Protein AF-A0A1K1M4C4-F1 (afdb_monomer_lite)

Foldseek 3Di:
DVVVVVVVVVVVVVVVVVVVVVVVVVVVVVVVVVVVVVVVVVVVVVVCCCVVPVDQDWFWKAFPPPRDIDIDGPVVVVVCCVVPVPGIDTDD

Organism: NCBI:txid1004

pLDDT: mean 77.26, std 9.66, range [51.75, 93.69]

Sequence (92 aa):
MENLVSPVLVLIIFVTLLIVFRRVSWWYWGLDQFIRTQKKQELLLEQLVIDKIGKVPTIKVKEVATGEVVEISIDGWVDLQIQYPKKFTRVY

Radius of gyration: 27.89 Å; chains: 1; bounding box: 61×21×77 Å

Structure (mmCIF, N/CA/C/O backbone):
data_AF-A0A1K1M4C4-F1
#
_entry.id   AF-A0A1K1M4C4-F1
#
loop_
_atom_site.group_PDB
_atom_site.id
_atom_site.type_symbol
_atom_site.label_atom_id
_atom_site.label_alt_id
_atom_site.label_comp_id
_atom_site.label_asym_id
_atom_site.label_entity_id
_atom_site.label_seq_id
_atom_site.pdbx_PDB_ins_code
_atom_site.Cartn_x
_atom_site.Cartn_y
_atom_site.Cartn_z
_atom_site.occupancy
_atom_site.B_iso_or_equiv
_atom_site.auth_seq_id
_atom_site.auth_comp_id
_atom_site.auth_asym_id
_atom_site.auth_atom_id
_atom_site.pdbx_PDB_model_num
ATOM 1 N N . MET A 1 1 ? 38.255 7.403 -41.046 1.00 51.75 1 MET A N 1
ATOM 2 C CA . MET A 1 1 ? 37.430 6.594 -40.117 1.00 51.75 1 MET A CA 1
ATOM 3 C C . MET A 1 1 ? 36.988 7.3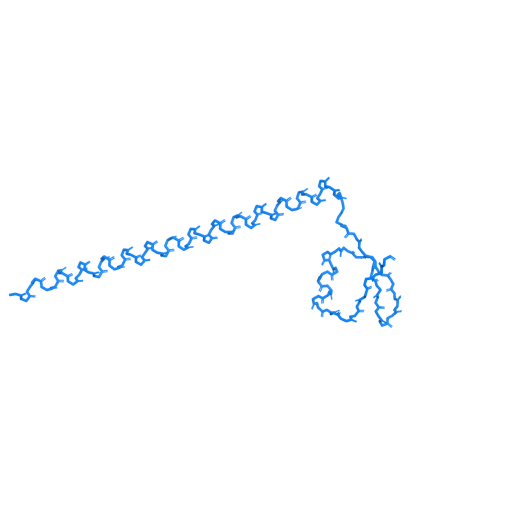64 -38.869 1.00 51.75 1 MET A C 1
ATOM 5 O O . MET A 1 1 ? 36.033 6.935 -38.242 1.00 51.75 1 MET A O 1
ATOM 9 N N . GLU A 1 2 ? 37.588 8.511 -38.535 1.00 57.53 2 GLU A N 1
ATOM 10 C CA . GLU A 1 2 ? 37.281 9.270 -37.305 1.00 57.53 2 GLU A CA 1
ATOM 11 C C . GLU A 1 2 ? 35.884 9.929 -37.299 1.00 57.53 2 GLU A C 1
ATOM 13 O O . GLU A 1 2 ? 35.238 10.000 -36.258 1.00 57.53 2 GLU A O 1
ATOM 18 N N . ASN A 1 3 ? 35.341 10.292 -38.467 1.00 62.38 3 ASN A N 1
ATOM 19 C CA . ASN A 1 3 ? 34.035 10.969 -38.563 1.00 62.38 3 ASN A CA 1
ATOM 20 C C . ASN A 1 3 ? 32.814 10.039 -38.418 1.00 62.38 3 ASN A C 1
ATOM 22 O O . ASN A 1 3 ? 31.710 10.521 -38.183 1.00 62.38 3 ASN A O 1
ATOM 26 N N . LEU A 1 4 ? 32.989 8.717 -38.551 1.00 59.72 4 LEU A N 1
ATOM 27 C CA . LEU A 1 4 ? 31.909 7.728 -38.386 1.00 59.72 4 LEU A CA 1
ATOM 28 C C . LEU A 1 4 ? 31.695 7.332 -36.919 1.00 59.72 4 LEU A C 1
ATOM 30 O O . LEU A 1 4 ? 30.615 6.878 -36.557 1.00 59.72 4 LEU A O 1
ATOM 34 N N . VAL A 1 5 ? 32.699 7.538 -36.064 1.00 64.81 5 VAL A N 1
ATOM 35 C CA . VAL A 1 5 ? 32.640 7.177 -34.640 1.00 64.81 5 VAL A CA 1
ATOM 36 C C . VAL A 1 5 ? 31.687 8.104 -33.876 1.00 64.81 5 VAL A C 1
ATOM 38 O O . VAL A 1 5 ? 30.945 7.648 -33.010 1.00 64.81 5 VAL A O 1
ATOM 41 N N . SER A 1 6 ? 31.640 9.385 -34.253 1.00 73.31 6 SER A N 1
ATOM 42 C CA . SER A 1 6 ? 30.783 10.403 -33.629 1.00 73.31 6 SER A CA 1
ATOM 43 C C . SER A 1 6 ? 29.269 10.119 -33.758 1.00 73.31 6 SER A C 1
ATOM 45 O O . SER A 1 6 ? 28.595 10.035 -32.729 1.00 73.31 6 SER A O 1
ATOM 47 N N . PRO A 1 7 ? 28.697 9.869 -34.957 1.00 81.50 7 PRO A N 1
ATOM 48 C CA . PRO A 1 7 ? 27.267 9.572 -35.087 1.00 81.50 7 PRO A CA 1
ATOM 49 C C . PRO A 1 7 ? 26.863 8.226 -34.464 1.00 81.50 7 PRO A C 1
ATOM 51 O O . PRO A 1 7 ? 25.754 8.105 -33.948 1.00 81.50 7 PRO A O 1
ATOM 54 N N . VAL A 1 8 ? 27.752 7.226 -34.461 1.00 85.50 8 VAL A N 1
ATOM 55 C CA . VAL A 1 8 ? 27.484 5.918 -33.835 1.00 85.50 8 VAL A CA 1
ATOM 56 C C . VAL A 1 8 ? 27.379 6.050 -32.314 1.00 85.50 8 VAL A C 1
ATOM 58 O O . VAL A 1 8 ? 26.461 5.495 -31.712 1.00 85.50 8 VAL A O 1
ATOM 61 N N . LEU A 1 9 ? 28.258 6.837 -31.690 1.00 87.06 9 LEU A N 1
ATOM 62 C CA . LEU A 1 9 ? 28.195 7.135 -30.255 1.00 87.06 9 LEU A CA 1
ATOM 63 C C . LEU A 1 9 ? 26.901 7.861 -29.876 1.00 87.06 9 LEU A C 1
ATOM 65 O O . LEU A 1 9 ? 26.243 7.482 -28.907 1.00 87.06 9 LEU A O 1
ATOM 69 N N . VAL A 1 10 ? 26.499 8.855 -30.670 1.00 87.19 10 VAL A N 1
ATOM 70 C CA . VAL A 1 10 ? 25.236 9.581 -30.467 1.00 87.19 10 VAL A CA 1
ATOM 71 C C . VAL A 1 10 ? 24.038 8.634 -30.566 1.00 87.19 10 VAL A C 1
ATOM 73 O O . VAL A 1 10 ? 23.142 8.693 -29.724 1.00 87.19 10 VAL A O 1
ATOM 76 N N . LEU A 1 11 ? 24.042 7.714 -31.536 1.00 91.06 11 LEU A N 1
ATOM 77 C CA . LEU A 1 11 ? 22.984 6.716 -31.693 1.00 91.06 11 LEU A CA 1
ATOM 78 C C . LEU A 1 11 ? 22.890 5.788 -30.471 1.00 91.06 11 LEU A C 1
ATOM 80 O O . LEU A 1 11 ? 21.795 5.534 -29.973 1.00 91.06 11 LEU A O 1
ATOM 84 N N . ILE A 1 12 ? 24.026 5.319 -29.950 1.00 91.44 12 ILE A N 1
ATOM 85 C CA . ILE A 1 12 ? 24.075 4.447 -28.767 1.00 91.44 12 ILE A CA 1
ATOM 86 C C . ILE A 1 12 ? 23.527 5.169 -27.532 1.00 91.44 12 ILE A C 1
ATOM 88 O O . ILE A 1 12 ? 22.721 4.601 -26.791 1.00 91.44 12 ILE A O 1
ATOM 92 N N . ILE A 1 13 ? 23.917 6.429 -27.322 1.00 91.38 13 ILE A N 1
ATOM 93 C CA . ILE A 1 13 ? 23.410 7.247 -26.211 1.00 91.38 13 ILE A CA 1
ATOM 94 C C . ILE A 1 13 ? 21.896 7.434 -26.347 1.00 91.38 13 ILE A C 1
ATOM 96 O O . ILE A 1 13 ? 21.163 7.248 -25.376 1.00 91.38 13 ILE A O 1
ATOM 100 N N . PHE A 1 14 ? 21.412 7.730 -27.553 1.00 93.06 14 PHE A N 1
ATOM 101 C CA . PHE A 1 14 ? 19.989 7.915 -27.814 1.00 93.06 14 PHE A CA 1
ATOM 102 C C . PHE A 1 14 ? 19.174 6.641 -27.548 1.00 93.06 14 PHE A C 1
ATOM 104 O O . PHE A 1 14 ? 18.165 6.685 -26.846 1.00 93.06 14 PHE A O 1
ATOM 111 N N . VAL A 1 15 ? 19.640 5.484 -28.029 1.00 93.69 15 VAL A N 1
ATOM 112 C CA . VAL A 1 15 ? 19.001 4.183 -27.761 1.00 93.69 15 VAL A CA 1
ATOM 113 C C . VAL A 1 15 ? 18.995 3.879 -26.263 1.00 93.69 15 VAL A C 1
ATOM 115 O O . VAL A 1 15 ? 17.978 3.444 -25.723 1.00 93.69 15 VAL A O 1
ATOM 118 N N . THR A 1 16 ? 20.097 4.162 -25.570 1.00 92.94 16 THR A N 1
ATOM 119 C CA . THR A 1 16 ? 20.195 3.966 -24.118 1.00 92.94 16 THR A CA 1
ATOM 120 C C . THR A 1 16 ? 19.178 4.837 -23.379 1.00 92.94 16 THR A C 1
ATOM 122 O O . THR A 1 16 ? 18.452 4.334 -22.520 1.00 92.94 16 THR A O 1
ATOM 125 N N . LEU A 1 17 ? 19.048 6.113 -23.752 1.00 93.50 17 LEU A N 1
ATOM 126 C CA . LEU A 1 17 ? 18.056 7.022 -23.171 1.00 93.50 17 LEU A CA 1
ATOM 127 C C . LEU A 1 17 ? 16.621 6.536 -23.401 1.00 93.50 17 LEU A C 1
ATOM 129 O O . LEU A 1 17 ? 15.819 6.568 -22.469 1.00 93.50 17 LEU A O 1
ATOM 133 N N . LEU A 1 18 ? 16.301 6.021 -24.593 1.00 93.50 18 LEU A N 1
ATOM 134 C CA . LEU A 1 18 ? 14.979 5.455 -24.879 1.00 93.50 18 LEU A CA 1
ATOM 135 C C . LEU A 1 18 ? 14.660 4.244 -23.992 1.00 93.50 18 LEU A C 1
ATOM 137 O O . LEU A 1 18 ? 13.535 4.118 -23.501 1.00 93.50 18 LEU A O 1
ATOM 141 N N . ILE A 1 19 ? 15.638 3.368 -23.747 1.00 93.44 19 ILE A N 1
ATOM 142 C CA . ILE A 1 19 ? 15.465 2.199 -22.872 1.00 93.44 19 ILE A CA 1
ATOM 143 C C . ILE A 1 19 ? 15.231 2.639 -21.424 1.00 93.44 19 ILE A C 1
ATOM 145 O O . ILE A 1 19 ? 14.312 2.132 -20.772 1.00 93.44 19 ILE A O 1
ATOM 149 N N . VAL A 1 20 ? 16.022 3.594 -20.922 1.00 93.31 20 VAL A N 1
ATOM 150 C CA . VAL A 1 20 ? 15.847 4.125 -19.561 1.00 93.31 20 VAL A CA 1
ATOM 151 C C . VAL A 1 20 ? 14.477 4.780 -19.423 1.00 93.31 20 VAL A C 1
ATOM 153 O O . VAL A 1 20 ? 13.740 4.449 -18.493 1.00 93.31 20 VAL A O 1
ATOM 156 N N . PHE A 1 21 ? 14.093 5.637 -20.371 1.00 92.88 21 PHE A N 1
ATOM 157 C CA . PHE A 1 21 ? 12.801 6.316 -20.351 1.00 92.88 21 PHE A CA 1
ATOM 158 C C . PHE A 1 21 ? 11.641 5.317 -20.329 1.00 92.88 21 PHE A C 1
ATOM 160 O O . PHE A 1 21 ? 10.771 5.397 -19.463 1.00 92.88 21 PHE A O 1
ATOM 167 N N . ARG A 1 22 ? 11.682 4.296 -21.195 1.00 90.06 22 ARG A N 1
ATOM 168 C CA . ARG A 1 22 ? 10.680 3.223 -21.219 1.00 90.06 22 ARG A CA 1
ATOM 169 C C . ARG A 1 22 ? 10.562 2.518 -19.867 1.00 90.06 22 ARG A C 1
ATOM 171 O O . ARG A 1 22 ? 9.449 2.255 -19.411 1.00 90.06 22 ARG A O 1
ATOM 178 N N . ARG A 1 23 ? 11.689 2.207 -19.221 1.00 89.88 23 ARG A N 1
ATOM 179 C CA . ARG A 1 23 ? 11.705 1.500 -17.933 1.00 89.88 23 ARG A CA 1
ATOM 180 C C . ARG A 1 23 ? 11.117 2.351 -16.809 1.00 89.88 23 ARG A C 1
ATOM 182 O O . ARG A 1 23 ? 10.344 1.830 -16.008 1.00 89.88 23 ARG A O 1
ATOM 189 N N . VAL A 1 24 ? 11.441 3.644 -16.784 1.00 90.00 24 VAL A N 1
ATOM 190 C CA . VAL A 1 24 ? 10.884 4.604 -15.819 1.00 90.00 24 VAL A CA 1
ATOM 191 C C . VAL A 1 24 ? 9.379 4.758 -16.022 1.00 90.00 24 VAL A C 1
ATOM 193 O O . VAL A 1 24 ? 8.629 4.691 -15.051 1.00 90.00 24 VAL A O 1
ATOM 196 N N . SER A 1 25 ? 8.913 4.879 -17.268 1.00 87.06 25 SER A N 1
ATOM 197 C CA . SER A 1 25 ? 7.479 4.930 -17.558 1.00 87.06 25 SER A CA 1
ATOM 198 C C . SER A 1 25 ? 6.763 3.666 -17.080 1.00 87.06 25 SER A C 1
ATOM 200 O O . SER A 1 25 ? 5.742 3.767 -16.416 1.00 87.06 25 SER A O 1
ATOM 202 N N . TRP A 1 26 ? 7.300 2.471 -17.327 1.00 88.75 26 TRP A N 1
ATOM 203 C CA . TRP A 1 26 ? 6.690 1.236 -16.816 1.00 88.75 26 TRP A CA 1
ATOM 204 C C . TRP A 1 26 ? 6.609 1.179 -15.293 1.00 88.75 26 TRP A C 1
ATOM 206 O O . TRP A 1 26 ? 5.577 0.783 -14.755 1.00 88.75 26 TRP A O 1
ATOM 216 N N . TRP A 1 27 ? 7.661 1.609 -14.600 1.00 87.62 27 TRP A N 1
ATOM 217 C CA . TRP A 1 27 ? 7.647 1.709 -13.142 1.00 87.62 27 TRP A CA 1
ATOM 218 C C . TRP A 1 27 ? 6.576 2.677 -12.639 1.00 87.62 27 TRP A C 1
ATOM 220 O O . TRP A 1 27 ? 5.818 2.337 -11.733 1.00 87.62 27 TRP A O 1
ATOM 230 N N . TYR A 1 28 ? 6.475 3.852 -13.261 1.00 87.81 28 TYR A N 1
ATOM 231 C CA . TYR A 1 28 ? 5.465 4.848 -12.919 1.00 87.81 28 TYR A CA 1
ATOM 232 C C . TYR A 1 28 ? 4.041 4.307 -13.105 1.00 87.81 28 TYR A C 1
ATOM 234 O O . TYR A 1 28 ? 3.209 4.428 -12.210 1.00 87.81 28 TYR A O 1
ATOM 242 N N . TRP A 1 29 ? 3.774 3.647 -14.233 1.00 84.69 29 TRP A N 1
ATOM 243 C CA . TRP A 1 29 ? 2.462 3.061 -14.513 1.00 84.69 29 TRP A CA 1
ATOM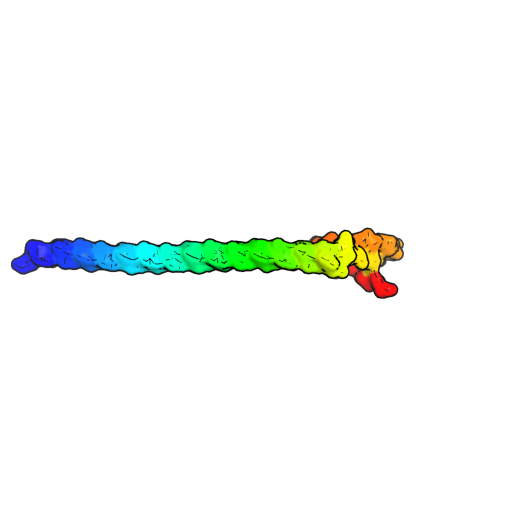 244 C C . TRP A 1 29 ? 2.128 1.900 -13.568 1.00 84.69 29 TRP A C 1
ATOM 246 O O . TRP A 1 29 ? 0.988 1.785 -13.126 1.00 84.69 29 TRP A O 1
ATOM 256 N N . GLY A 1 30 ? 3.112 1.069 -13.213 1.00 85.25 30 GLY A N 1
ATOM 257 C CA . GLY A 1 30 ? 2.932 0.006 -12.223 1.00 85.25 30 GLY A CA 1
ATOM 258 C C . GLY A 1 30 ? 2.580 0.551 -10.836 1.00 85.25 30 GLY A C 1
ATOM 259 O O . GLY A 1 30 ? 1.674 0.035 -10.183 1.00 85.25 30 GLY A O 1
ATOM 260 N N . LEU A 1 31 ? 3.241 1.632 -10.410 1.00 81.12 31 LEU A N 1
ATOM 261 C CA . LEU A 1 31 ? 2.938 2.313 -9.149 1.00 81.12 31 LEU A CA 1
ATOM 262 C C . LEU A 1 31 ? 1.545 2.952 -9.152 1.00 81.12 31 LEU A C 1
ATOM 264 O O . LEU A 1 31 ? 0.802 2.773 -8.190 1.00 81.12 31 LEU A O 1
ATOM 268 N N . ASP A 1 32 ? 1.157 3.640 -10.228 1.00 85.75 32 ASP A N 1
ATOM 269 C CA . ASP A 1 32 ? -0.185 4.227 -10.347 1.00 85.75 32 ASP A CA 1
ATOM 270 C C . ASP A 1 32 ? -1.278 3.147 -10.271 1.00 85.75 32 ASP A C 1
ATOM 272 O O . ASP A 1 32 ? -2.252 3.288 -9.527 1.00 85.75 32 ASP A O 1
ATOM 276 N N . GLN A 1 33 ? -1.091 2.014 -10.956 1.00 82.19 33 GLN A N 1
ATOM 277 C CA . GLN A 1 33 ? -2.021 0.885 -10.873 1.00 82.19 33 GLN A CA 1
ATOM 278 C C . GLN A 1 33 ? -2.088 0.275 -9.470 1.00 82.19 33 GLN A C 1
ATOM 280 O O . GLN A 1 33 ? -3.181 -0.052 -8.997 1.00 82.19 33 GLN A O 1
ATOM 285 N N . PHE A 1 34 ? -0.950 0.146 -8.787 1.00 81.81 34 PHE A N 1
ATOM 286 C CA . PHE A 1 34 ? -0.907 -0.353 -7.417 1.00 81.81 34 PHE A CA 1
ATOM 287 C C . PHE A 1 34 ? -1.677 0.569 -6.464 1.00 81.81 34 PHE A C 1
ATOM 289 O O . PHE A 1 34 ? -2.563 0.107 -5.747 1.00 81.81 34 PHE A O 1
ATOM 296 N N . ILE A 1 35 ? -1.424 1.879 -6.525 1.00 78.50 35 ILE A N 1
ATOM 297 C CA . ILE A 1 35 ? -2.105 2.886 -5.697 1.00 78.50 35 ILE A CA 1
ATOM 298 C C . ILE A 1 35 ? -3.614 2.882 -5.965 1.00 78.50 35 ILE A C 1
ATOM 300 O O . ILE A 1 35 ? -4.415 2.870 -5.030 1.00 78.50 35 ILE A O 1
ATOM 304 N N . ARG A 1 36 ? -4.031 2.828 -7.236 1.00 80.75 36 ARG A N 1
ATOM 305 C CA . ARG A 1 36 ? -5.455 2.730 -7.600 1.00 80.75 36 ARG A CA 1
ATOM 306 C C . ARG A 1 36 ? -6.107 1.465 -7.058 1.00 80.75 36 ARG A C 1
ATOM 308 O O . ARG A 1 36 ? -7.270 1.508 -6.667 1.00 80.75 36 ARG A O 1
ATOM 315 N N . THR A 1 37 ? -5.385 0.348 -7.051 1.00 79.81 37 THR A N 1
ATOM 316 C CA . THR A 1 37 ? -5.897 -0.930 -6.542 1.00 79.81 37 THR A CA 1
ATOM 317 C C . THR A 1 37 ? -6.055 -0.89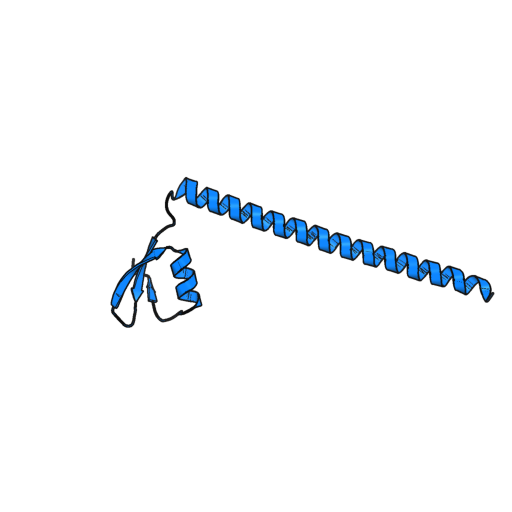2 -5.027 1.00 79.81 37 THR A C 1
ATOM 319 O O . THR A 1 37 ? -7.117 -1.264 -4.537 1.00 79.81 37 THR A O 1
ATOM 322 N N . GLN A 1 38 ? -5.067 -0.358 -4.303 1.00 76.81 38 GLN A N 1
ATOM 323 C CA . GLN A 1 38 ? -5.143 -0.147 -2.853 1.00 76.81 38 GLN A CA 1
ATOM 324 C C . GLN A 1 38 ? -6.339 0.738 -2.481 1.00 76.81 38 GLN A C 1
ATOM 326 O O . GLN A 1 38 ? -7.165 0.351 -1.663 1.00 76.81 38 GLN A O 1
ATOM 331 N N . LYS A 1 39 ? -6.522 1.866 -3.179 1.00 76.12 39 LYS A N 1
ATOM 332 C CA . LYS A 1 39 ? -7.653 2.773 -2.940 1.00 76.12 39 LYS A CA 1
ATOM 333 C C . LYS A 1 39 ? -9.015 2.139 -3.245 1.00 76.12 39 LYS A C 1
ATOM 335 O O . LYS A 1 39 ? -9.998 2.407 -2.564 1.00 76.12 39 LYS A O 1
ATOM 340 N N . LYS A 1 40 ? -9.098 1.281 -4.269 1.00 74.88 40 LYS A N 1
ATOM 341 C CA . LYS A 1 40 ? -10.316 0.498 -4.538 1.00 74.88 40 LYS A CA 1
ATOM 342 C C . LYS A 1 40 ? -10.592 -0.516 -3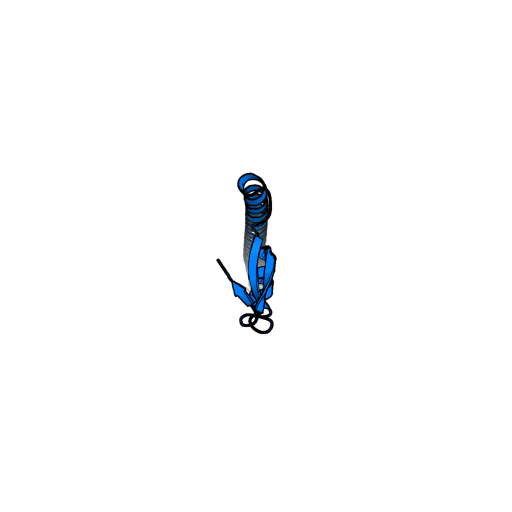.431 1.00 74.88 40 LYS A C 1
ATOM 344 O O . LYS A 1 40 ? -11.747 -0.690 -3.066 1.00 74.88 40 LYS A O 1
ATOM 349 N N . GLN A 1 41 ? -9.563 -1.189 -2.919 1.00 76.69 41 GLN A N 1
ATOM 350 C CA . GLN A 1 41 ? -9.709 -2.135 -1.813 1.00 76.69 41 GLN A CA 1
ATOM 351 C C . GLN A 1 41 ? -10.152 -1.437 -0.528 1.00 76.69 41 GLN A C 1
ATOM 353 O O . GLN A 1 41 ? -11.030 -1.955 0.148 1.00 76.69 41 GLN A O 1
ATOM 358 N N . GLU A 1 42 ? -9.610 -0.255 -0.239 1.00 76.75 42 GLU A N 1
ATOM 359 C CA . GLU A 1 42 ? -10.018 0.589 0.887 1.00 76.75 42 GLU A CA 1
ATOM 360 C C . GLU A 1 42 ? -11.505 0.959 0.808 1.00 76.75 42 GLU A C 1
ATOM 362 O O . GLU A 1 42 ? -12.251 0.671 1.737 1.00 76.75 42 GLU A O 1
ATOM 367 N N . LEU A 1 43 ? -11.970 1.478 -0.336 1.00 71.00 43 LEU A N 1
ATOM 368 C CA . LEU A 1 43 ? -13.387 1.818 -0.535 1.00 71.00 43 LEU A CA 1
ATOM 369 C C . LEU A 1 43 ? -14.307 0.595 -0.454 1.00 71.00 43 LEU A C 1
ATOM 371 O O . LEU A 1 43 ? -15.402 0.672 0.098 1.00 71.00 43 LEU A O 1
ATOM 375 N N . LEU A 1 44 ? -13.879 -0.544 -1.006 1.00 73.06 44 LEU A N 1
ATOM 376 C CA . LEU A 1 44 ? -14.644 -1.785 -0.903 1.00 73.06 44 LEU A CA 1
ATOM 377 C C . LEU A 1 44 ? -14.709 -2.274 0.541 1.00 73.06 44 LEU A C 1
ATOM 379 O O . LEU A 1 44 ? -15.761 -2.749 0.948 1.00 73.06 44 LEU A O 1
ATOM 383 N N . LEU A 1 45 ? -13.623 -2.156 1.309 1.00 72.75 45 LEU A N 1
ATOM 384 C CA . LEU A 1 45 ? -13.590 -2.506 2.726 1.00 72.75 45 LEU A CA 1
ATOM 385 C C . LEU A 1 45 ? -14.509 -1.587 3.533 1.00 72.75 45 LEU A C 1
ATOM 387 O O . LEU A 1 45 ? -15.310 -2.082 4.318 1.00 72.75 45 LEU A O 1
ATOM 391 N N . GLU A 1 46 ? -14.444 -0.278 3.294 1.00 69.19 46 GLU A N 1
ATOM 392 C CA . GLU A 1 46 ? -15.321 0.721 3.907 1.00 69.19 46 GLU A CA 1
ATOM 393 C C . GLU A 1 46 ? -16.793 0.400 3.621 1.00 69.19 46 GLU A C 1
ATOM 395 O O . GLU A 1 46 ? -17.609 0.312 4.539 1.00 69.19 46 GLU A O 1
ATOM 400 N N . GLN A 1 47 ? -17.124 0.101 2.364 1.00 68.50 47 GLN A N 1
ATOM 401 C CA . GLN A 1 47 ? -18.470 -0.297 1.974 1.00 68.50 47 GLN A CA 1
ATOM 402 C C . GLN A 1 47 ? -18.890 -1.618 2.634 1.00 68.50 47 GLN A C 1
ATOM 404 O O . GLN A 1 47 ? -20.018 -1.725 3.097 1.00 68.50 47 GLN A O 1
ATOM 409 N N . LEU A 1 48 ? -17.998 -2.606 2.746 1.00 69.12 48 LEU A N 1
ATOM 410 C CA . LEU A 1 48 ? -18.277 -3.887 3.408 1.00 69.12 48 LEU A CA 1
ATOM 411 C C . LEU A 1 48 ? -18.517 -3.716 4.914 1.00 69.12 48 LEU A C 1
ATOM 413 O O . LEU A 1 48 ? -19.381 -4.387 5.477 1.00 69.12 48 LEU A O 1
ATOM 417 N N . VAL A 1 49 ? -17.775 -2.818 5.564 1.00 70.12 49 VAL A N 1
ATOM 418 C CA . VAL A 1 49 ? -17.958 -2.459 6.977 1.00 70.12 49 VAL A CA 1
ATOM 419 C C . VAL A 1 49 ? -19.303 -1.761 7.178 1.00 70.12 49 VAL A C 1
ATOM 421 O O . VAL A 1 49 ? -20.047 -2.130 8.086 1.00 70.12 49 VAL A O 1
ATOM 424 N N . ILE A 1 50 ? -19.659 -0.809 6.315 1.00 69.81 50 ILE A N 1
ATOM 425 C CA . ILE A 1 50 ? -20.954 -0.119 6.374 1.00 69.81 50 ILE A CA 1
ATOM 426 C C . ILE A 1 50 ? -22.104 -1.108 6.142 1.00 69.81 50 ILE A C 1
ATOM 428 O O . ILE A 1 50 ? -23.041 -1.147 6.935 1.00 69.81 50 ILE A O 1
ATOM 432 N N . ASP A 1 51 ? -22.013 -1.936 5.102 1.00 68.44 51 ASP A N 1
ATOM 433 C CA . ASP A 1 51 ? -23.108 -2.796 4.640 1.00 68.44 51 ASP A CA 1
ATOM 434 C C . ASP A 1 51 ? -23.319 -4.022 5.545 1.00 68.44 51 ASP A C 1
ATOM 436 O O . ASP A 1 51 ? -24.452 -4.438 5.784 1.00 68.44 51 ASP A O 1
ATOM 440 N N . LYS A 1 52 ? -22.244 -4.596 6.111 1.00 62.88 52 LYS A N 1
ATOM 441 C CA . LYS A 1 52 ? -22.355 -5.746 7.028 1.00 62.88 52 LYS A CA 1
ATOM 442 C C . LYS A 1 52 ? -22.449 -5.384 8.500 1.00 62.88 52 LYS A C 1
ATOM 444 O O . LYS A 1 52 ? -23.005 -6.173 9.260 1.00 62.88 52 LYS A O 1
ATOM 449 N N . ILE A 1 53 ? -21.852 -4.274 8.925 1.00 59.16 53 ILE A N 1
ATOM 450 C CA . ILE A 1 53 ? -21.693 -3.974 10.353 1.00 59.16 53 ILE A CA 1
ATOM 451 C C . ILE A 1 53 ? -22.557 -2.775 10.760 1.00 59.16 53 ILE A C 1
ATOM 453 O O . ILE A 1 53 ? -23.012 -2.722 11.900 1.00 59.16 53 ILE A O 1
ATOM 457 N N . GLY A 1 54 ? -22.851 -1.829 9.857 1.00 56.88 54 GLY A N 1
ATOM 458 C CA . GLY A 1 54 ? -23.705 -0.653 10.108 1.00 56.88 54 GLY A CA 1
ATOM 459 C C . GLY A 1 54 ? -23.141 0.358 11.124 1.00 56.88 54 GLY A C 1
ATOM 460 O O . GLY A 1 54 ? -23.480 1.538 11.082 1.00 56.88 54 GLY A O 1
ATOM 461 N N . LYS A 1 55 ? -22.251 -0.085 12.018 1.00 60.62 55 LYS A N 1
ATOM 462 C CA . LYS A 1 55 ? -21.430 0.674 12.964 1.00 60.62 55 LYS A CA 1
ATOM 463 C C . LYS A 1 55 ? -20.059 0.009 13.038 1.00 60.62 55 LYS A C 1
ATOM 465 O O . LYS A 1 55 ? -19.983 -1.213 13.085 1.00 60.62 55 LYS A O 1
ATOM 470 N N . VAL A 1 56 ? -18.983 0.793 13.073 1.00 62.56 56 VAL A N 1
ATOM 471 C CA . VAL A 1 56 ? -17.626 0.265 13.298 1.00 62.56 56 VAL A CA 1
ATOM 472 C C . VAL A 1 56 ? -17.645 -0.593 14.571 1.00 62.56 56 VAL A C 1
ATOM 474 O O . VAL A 1 56 ? -18.174 -0.122 15.583 1.00 62.56 56 VAL A O 1
ATOM 477 N N . PRO A 1 57 ? -17.130 -1.838 14.551 1.00 63.44 57 PRO A N 1
ATOM 478 C CA . PRO A 1 57 ? -17.215 -2.702 15.716 1.00 63.44 57 PRO A CA 1
ATOM 479 C C . PRO A 1 57 ? -16.489 -2.044 16.889 1.00 63.44 57 PRO A C 1
ATOM 481 O O . PRO A 1 57 ? -15.338 -1.617 16.762 1.00 63.44 57 PRO A O 1
ATOM 484 N N . THR A 1 58 ? -17.169 -1.957 18.027 1.00 70.88 58 THR A N 1
ATOM 485 C CA . THR A 1 58 ? -16.576 -1.511 19.281 1.00 70.88 58 THR A CA 1
ATOM 486 C C . THR A 1 58 ? -16.070 -2.707 20.073 1.00 70.88 58 THR A C 1
ATOM 488 O O . THR A 1 58 ? -16.637 -3.801 20.045 1.00 70.88 58 THR A O 1
ATOM 491 N N . ILE A 1 59 ? -14.958 -2.513 20.767 1.00 74.06 59 ILE A N 1
ATOM 492 C CA . ILE A 1 59 ? -14.370 -3.481 21.678 1.00 74.06 59 ILE A CA 1
ATOM 493 C C . ILE A 1 59 ? -14.172 -2.847 23.046 1.00 74.06 59 ILE A C 1
ATOM 495 O O . ILE A 1 59 ? -13.816 -1.676 23.179 1.00 74.06 59 ILE A O 1
ATOM 499 N N . LYS A 1 60 ? -14.408 -3.656 24.076 1.00 77.44 60 LYS A N 1
ATOM 500 C CA . LYS A 1 60 ? -14.186 -3.271 25.463 1.00 77.44 60 LYS A CA 1
ATOM 501 C C . LYS A 1 60 ? -12.735 -3.528 25.827 1.00 77.44 60 LYS A C 1
ATOM 503 O O . LYS A 1 60 ? -12.202 -4.626 25.641 1.00 77.44 60 LYS A O 1
ATOM 508 N N . VAL A 1 61 ? -12.099 -2.504 26.362 1.00 76.75 61 VAL A N 1
ATOM 509 C CA . VAL A 1 61 ? -10.703 -2.528 26.770 1.00 76.75 61 VAL A CA 1
ATOM 510 C C . VAL A 1 61 ? -10.606 -2.120 28.215 1.00 76.75 61 VAL A C 1
ATOM 512 O O . VAL A 1 61 ? -11.274 -1.187 28.646 1.00 76.75 61 VAL A O 1
ATOM 515 N N . LYS A 1 62 ? -9.743 -2.801 28.956 1.00 77.38 62 LYS A N 1
ATOM 516 C CA . LYS A 1 62 ? -9.424 -2.453 30.330 1.00 77.38 62 LYS A CA 1
ATOM 517 C C . LYS A 1 62 ? -8.052 -1.810 30.384 1.00 77.38 62 LYS A C 1
ATOM 519 O O . LYS A 1 62 ? -7.076 -2.402 29.921 1.00 77.38 62 LYS A O 1
ATOM 524 N N . GLU A 1 63 ? -7.969 -0.621 30.958 1.00 75.56 63 GLU A N 1
ATOM 525 C CA . GLU A 1 63 ? -6.686 -0.004 31.271 1.00 75.56 63 GLU A CA 1
ATOM 526 C C . GLU A 1 63 ? -6.035 -0.758 32.440 1.00 75.56 63 GLU A C 1
ATOM 528 O O . GLU A 1 63 ? -6.650 -0.999 33.479 1.00 75.56 63 GLU A O 1
ATOM 533 N N . VAL A 1 64 ? -4.782 -1.175 32.264 1.00 73.31 64 VAL A N 1
ATOM 534 C CA . VAL A 1 64 ? -4.073 -2.043 33.220 1.00 73.31 64 VAL A CA 1
ATOM 535 C C . VAL A 1 64 ? -3.761 -1.303 34.524 1.00 73.31 64 VAL A C 1
ATOM 537 O O . VAL A 1 64 ? -3.745 -1.918 35.586 1.00 73.31 64 VAL A O 1
ATOM 540 N N . ALA A 1 65 ? -3.538 0.012 34.450 1.00 70.69 65 ALA A N 1
ATOM 541 C CA . ALA A 1 65 ? -3.157 0.837 35.595 1.00 70.69 65 ALA A CA 1
ATOM 542 C C . ALA A 1 65 ? -4.347 1.233 36.485 1.00 70.69 65 ALA A C 1
ATOM 544 O O . ALA A 1 65 ? -4.234 1.209 37.707 1.00 70.69 65 ALA A O 1
ATOM 545 N N . THR A 1 66 ? -5.477 1.597 35.882 1.00 73.19 66 THR A N 1
ATOM 546 C CA . THR A 1 66 ? -6.670 2.110 36.582 1.00 73.19 66 THR A CA 1
ATOM 547 C C . THR A 1 66 ? -7.741 1.036 36.767 1.00 73.19 66 THR A C 1
ATOM 549 O O . THR A 1 66 ? -8.589 1.145 37.647 1.0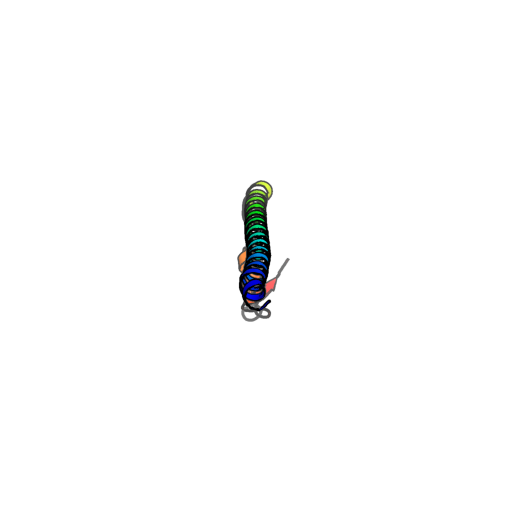0 73.19 66 THR A O 1
ATOM 552 N N . GLY A 1 67 ? -7.701 -0.030 35.964 1.00 73.25 67 GLY A N 1
ATOM 553 C CA . GLY A 1 67 ? -8.726 -1.067 35.937 1.00 73.25 67 GLY A CA 1
ATOM 554 C C . GLY A 1 67 ? -10.036 -0.627 35.278 1.00 73.25 67 GLY A C 1
ATOM 555 O O . GLY A 1 67 ? -10.988 -1.410 35.280 1.00 73.25 67 GLY A O 1
ATOM 556 N N . GLU A 1 68 ? -10.083 0.580 34.716 1.00 79.94 68 GLU A N 1
ATOM 557 C CA . GLU A 1 68 ? -11.260 1.154 34.072 1.00 79.94 68 GLU A CA 1
ATOM 558 C C . GLU A 1 68 ? -11.534 0.466 32.731 1.00 79.94 68 GLU A C 1
ATOM 560 O O . GLU A 1 68 ? -10.612 0.188 31.959 1.00 79.94 68 GLU A O 1
ATOM 565 N N . VAL A 1 69 ? -12.807 0.148 32.475 1.00 80.94 69 VAL A N 1
ATOM 566 C CA . VAL A 1 69 ? -13.251 -0.498 31.237 1.00 80.94 69 VAL A CA 1
ATOM 567 C C . VAL A 1 69 ? -13.856 0.561 30.329 1.00 80.94 69 VAL A C 1
ATOM 569 O O . VAL A 1 69 ? -14.886 1.144 30.656 1.00 80.94 69 VAL A O 1
ATOM 572 N N . VAL A 1 70 ? -13.232 0.773 29.176 1.00 80.00 70 VAL A N 1
ATOM 573 C CA . VAL A 1 70 ? -13.652 1.743 28.164 1.00 80.00 70 VAL A CA 1
ATOM 574 C C . VAL A 1 70 ? -14.031 0.992 26.893 1.00 80.00 70 VAL A C 1
ATOM 576 O O . VAL A 1 70 ? -13.376 0.026 26.503 1.00 80.00 70 VAL A O 1
ATOM 579 N N . GLU A 1 71 ? -15.109 1.416 26.247 1.00 79.81 71 GLU A N 1
ATOM 580 C CA . GLU A 1 71 ? -15.530 0.885 24.955 1.00 79.81 71 GLU A CA 1
ATOM 581 C C . GLU A 1 71 ? -15.012 1.802 23.841 1.00 79.81 71 GLU A C 1
ATOM 583 O O . GLU A 1 71 ? -15.328 2.989 23.812 1.00 79.81 71 GLU A O 1
ATOM 588 N N . ILE A 1 72 ? -14.184 1.265 22.945 1.00 77.19 72 ILE A N 1
ATOM 589 C CA . ILE A 1 72 ? -13.568 2.016 21.841 1.00 77.19 72 ILE A CA 1
ATOM 590 C C . ILE A 1 72 ? -13.772 1.283 20.518 1.00 77.19 72 ILE A C 1
ATOM 592 O O . ILE A 1 72 ? -14.001 0.075 20.502 1.00 77.19 72 ILE A O 1
ATOM 596 N N . SER A 1 73 ? -13.677 1.989 19.392 1.00 78.50 73 SER A N 1
ATOM 597 C CA . SER A 1 73 ? -13.677 1.342 18.076 1.00 78.50 73 SER A CA 1
ATOM 598 C C . SER A 1 73 ? -12.452 0.440 17.902 1.00 78.50 73 SER A C 1
ATOM 600 O O . SER A 1 73 ? -11.398 0.682 18.494 1.00 78.50 73 SER A O 1
ATOM 602 N N . ILE A 1 74 ? -12.569 -0.593 17.064 1.00 75.88 74 ILE A N 1
ATOM 603 C CA . ILE A 1 74 ? -11.423 -1.442 16.701 1.00 75.88 74 ILE A CA 1
ATOM 604 C C . ILE A 1 74 ? -10.266 -0.612 16.128 1.00 75.88 74 ILE A C 1
ATOM 606 O O . ILE A 1 74 ? -9.121 -0.879 16.482 1.00 75.88 74 ILE A O 1
ATOM 610 N N . ASP A 1 75 ? -10.543 0.415 15.324 1.00 72.81 75 ASP A N 1
ATOM 611 C CA . ASP A 1 75 ? -9.490 1.291 14.792 1.00 72.81 75 ASP A CA 1
ATOM 612 C C . ASP A 1 75 ? -8.763 2.041 15.917 1.00 72.81 75 ASP A C 1
ATOM 614 O O . ASP A 1 75 ? -7.536 2.003 16.005 1.00 72.81 75 ASP A O 1
ATOM 618 N N . GLY A 1 76 ? -9.516 2.615 16.864 1.00 76.31 76 GLY A N 1
ATOM 619 C CA . GLY A 1 76 ? -8.938 3.277 18.035 1.00 76.31 76 GLY A CA 1
ATOM 620 C C . GLY A 1 76 ? -8.156 2.319 18.941 1.00 76.31 76 GLY A C 1
ATOM 621 O O . GLY A 1 76 ? -7.174 2.716 19.566 1.00 76.31 76 GLY A O 1
ATOM 622 N N . TRP A 1 77 ? -8.543 1.043 18.997 1.00 76.38 77 TRP A N 1
ATOM 623 C CA . TRP A 1 77 ? -7.779 0.012 19.700 1.00 76.38 77 TRP A CA 1
ATOM 624 C C . TRP A 1 77 ? -6.441 -0.283 19.034 1.00 76.38 77 TRP A C 1
ATOM 626 O O . TRP A 1 77 ? -5.432 -0.381 19.731 1.00 76.38 77 TRP A O 1
ATOM 636 N N . VAL A 1 78 ? -6.422 -0.416 17.708 1.00 77.81 78 VAL A N 1
ATOM 637 C CA . VAL A 1 78 ? -5.186 -0.657 16.956 1.00 77.81 78 VAL A CA 1
ATOM 638 C C . VAL A 1 78 ? -4.213 0.503 17.170 1.00 77.81 78 VAL A C 1
ATOM 640 O O . VAL A 1 78 ? -3.051 0.262 17.502 1.00 77.81 78 VAL A O 1
ATOM 643 N N . ASP A 1 79 ? -4.695 1.744 17.107 1.00 80.75 79 ASP A N 1
ATOM 644 C CA . ASP A 1 79 ? -3.881 2.934 17.375 1.00 80.75 79 ASP A CA 1
ATOM 645 C C . ASP A 1 79 ? -3.336 2.961 18.811 1.00 80.75 79 ASP A C 1
ATOM 647 O O . ASP A 1 79 ? -2.145 3.214 19.029 1.00 80.75 79 ASP A O 1
ATOM 651 N N . LEU A 1 80 ? -4.167 2.634 19.807 1.00 77.44 80 LEU A N 1
ATOM 652 C CA . LEU A 1 80 ? -3.737 2.548 21.206 1.00 77.44 80 LEU A CA 1
ATOM 653 C C . LEU A 1 80 ? -2.738 1.417 21.449 1.00 77.44 80 LEU A C 1
ATOM 655 O O . LEU A 1 80 ? -1.852 1.564 22.289 1.00 77.44 80 LEU A O 1
ATOM 659 N N . GLN A 1 81 ? -2.837 0.308 20.720 1.00 74.94 81 GLN A N 1
ATOM 660 C CA . GLN A 1 81 ? -1.892 -0.798 20.821 1.00 74.94 81 GLN A CA 1
ATOM 661 C C . GLN A 1 81 ? -0.542 -0.452 20.171 1.00 74.94 81 GLN A C 1
ATOM 663 O O . GLN A 1 81 ? 0.498 -0.876 20.674 1.00 74.94 81 GLN A O 1
ATOM 668 N N . ILE A 1 82 ? -0.537 0.351 19.101 1.00 77.50 82 ILE A N 1
ATOM 669 C CA . ILE A 1 82 ? 0.690 0.861 18.471 1.00 77.50 82 ILE A CA 1
ATOM 670 C C . ILE A 1 82 ? 1.381 1.884 19.382 1.00 77.50 82 ILE A C 1
ATOM 672 O O . ILE A 1 82 ? 2.592 1.805 19.586 1.00 77.50 82 ILE A O 1
ATOM 676 N N . GLN A 1 83 ? 0.628 2.827 19.955 1.00 78.38 83 GLN A N 1
ATOM 677 C CA . GLN A 1 83 ? 1.193 3.884 20.803 1.00 78.38 83 GLN A CA 1
ATOM 678 C C . GLN A 1 83 ? 1.536 3.396 22.220 1.00 78.38 83 GLN A C 1
ATOM 680 O O . GLN A 1 83 ? 2.541 3.813 22.795 1.00 78.38 83 GLN A O 1
ATOM 685 N N . TYR A 1 84 ? 0.727 2.497 22.789 1.00 78.25 84 TYR A N 1
ATOM 686 C CA . TYR A 1 84 ? 0.831 2.041 24.177 1.00 78.25 84 TYR A CA 1
ATOM 687 C C . TYR A 1 84 ? 0.584 0.524 24.316 1.00 78.25 84 TYR A C 1
ATOM 689 O O . TYR A 1 84 ? -0.370 0.101 24.978 1.00 78.25 84 TYR A O 1
ATOM 697 N N . PRO A 1 85 ? 1.488 -0.330 23.796 1.00 72.19 85 PRO A N 1
ATOM 698 C CA . PRO A 1 85 ? 1.268 -1.777 23.650 1.00 72.19 85 PRO A CA 1
ATOM 699 C C . PRO A 1 85 ? 1.024 -2.553 24.953 1.00 72.19 85 PRO A C 1
ATOM 701 O O . PRO A 1 85 ? 0.579 -3.695 24.907 1.00 72.19 85 PRO A O 1
ATOM 704 N N . LYS A 1 86 ? 1.339 -1.974 26.119 1.00 75.38 86 LYS A N 1
ATOM 705 C CA . LYS A 1 86 ? 1.205 -2.621 27.440 1.00 75.38 86 LYS A CA 1
ATOM 706 C C . LYS A 1 86 ? 0.174 -1.963 28.359 1.00 75.38 86 LYS A C 1
ATOM 708 O O . LYS A 1 86 ? 0.009 -2.403 29.492 1.00 75.38 86 LYS A O 1
ATOM 713 N N . LYS A 1 87 ? -0.465 -0.876 27.919 1.00 71.19 87 LYS A N 1
ATOM 714 C CA . LYS A 1 87 ? -1.299 -0.039 28.794 1.00 71.19 87 LYS A CA 1
ATOM 715 C C . LYS A 1 87 ? -2.741 -0.538 28.893 1.00 71.19 87 LYS A C 1
ATOM 717 O O . LYS A 1 87 ? -3.409 -0.289 29.893 1.00 71.19 87 LYS A O 1
ATOM 722 N N . PHE A 1 88 ? -3.197 -1.279 27.893 1.00 71.06 88 PHE A N 1
ATOM 723 C CA . PHE A 1 88 ? -4.583 -1.693 27.760 1.00 71.06 88 PHE A CA 1
ATOM 724 C C . 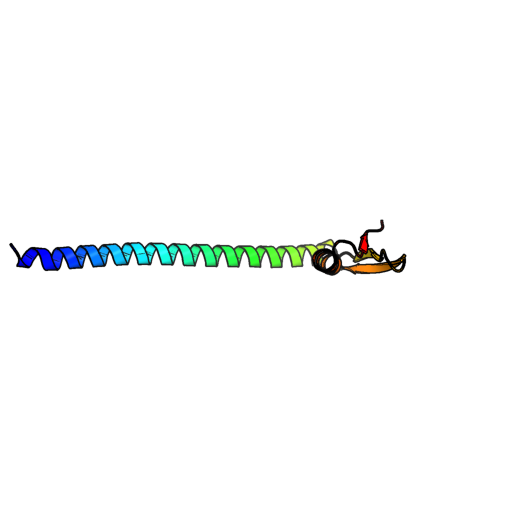PHE A 1 88 ? -4.666 -3.174 27.380 1.00 71.06 88 PHE A C 1
ATOM 726 O O . PHE A 1 88 ? -3.841 -3.669 26.613 1.00 71.06 88 PHE A O 1
ATOM 733 N N . THR A 1 89 ? -5.678 -3.869 27.895 1.00 75.19 89 THR A N 1
ATOM 734 C CA . THR A 1 89 ? -5.935 -5.289 27.623 1.00 75.19 89 THR A CA 1
ATOM 735 C C . THR A 1 89 ? -7.379 -5.468 27.173 1.00 75.19 89 THR A C 1
ATOM 737 O O . THR A 1 89 ? -8.299 -4.957 27.813 1.00 75.19 89 THR A O 1
ATOM 740 N N . ARG A 1 90 ? -7.596 -6.210 26.083 1.00 72.75 90 ARG A N 1
ATOM 741 C CA . ARG A 1 90 ? -8.942 -6.531 25.592 1.00 72.75 90 ARG A CA 1
ATOM 742 C C . ARG A 1 90 ? -9.688 -7.403 26.605 1.00 72.75 90 ARG A C 1
ATOM 744 O O . ARG A 1 90 ? -9.134 -8.387 27.093 1.00 72.75 90 ARG A O 1
ATOM 751 N N . VAL A 1 91 ? -10.945 -7.064 26.878 1.00 70.75 91 VAL A N 1
ATOM 752 C CA . VAL A 1 91 ? -11.843 -7.853 27.733 1.00 70.75 91 VAL A CA 1
ATOM 753 C C . VAL A 1 91 ? -12.998 -8.373 26.876 1.00 70.75 91 VAL A C 1
ATOM 755 O O . VAL A 1 91 ? -13.533 -7.623 26.058 1.00 70.75 91 VAL A O 1
ATOM 758 N N . TYR A 1 92 ? -13.314 -9.664 27.016 1.00 62.84 92 TYR A N 1
ATOM 759 C CA . TYR A 1 92 ? -14.384 -10.354 26.283 1.00 62.84 92 TYR A CA 1
ATOM 760 C C . TYR A 1 92 ? -15.716 -10.270 27.026 1.00 62.84 92 TYR A C 1
ATOM 762 O O . TYR A 1 92 ? -15.689 -10.364 28.275 1.00 62.84 92 TYR A O 1
#

Secondary structure (DSSP, 8-state):
-HHHHHHHHHHHHHHHHHHHHHHHHHHHHHHHHHHHHHHHHHHHHHHHHHHHHSSPPEEEEEETTT--EEEEEHHHHHHHHHH-TTTEEE--